Protein AF-A0A961G5J8-F1 (afdb_monomer)

Nearest PDB structures (foldseek):
  2c0l-assembly1_B  TM=6.016E-01  e=2.120E-02  Homo sapiens
  4nss-assembly1_A  TM=5.810E-01  e=3.432E-02  Mycolicibacterium smegmatis MC2 155
  4nss-assembly2_B  TM=5.808E-01  e=4.841E-02  Mycolicibacterium smegmatis MC2 155
  2nsf-assembly1_A  TM=6.928E-01  e=4.086E-01  Corynebacterium glutamicum
  2nsg-assembly1_A  TM=6.894E-01  e=4.689E-01  Corynebacterium glutamicum

Sequence (98 aa):
MEVGFAAAGHVRGLRWVFAAKNLPALRVVAAETGQDFAIGHAEPSAAVTAPSFELLRGIGGRRTRSEMLAWDWAGDGDPFVDSMLLPHFRMRTETLGE

pLDDT: mean 93.56, std 5.25, range [60.34, 98.44]

Solvent-accessible surface area (backbone atoms only — not comparable to full-atom values): 5547 Å² total; per-residue (Å²): 132,60,57,58,61,53,23,54,52,54,51,57,63,30,29,61,55,31,60,77,66,71,50,76,13,36,33,40,31,26,60,87,78,66,48,75,45,63,31,51,88,62,79,56,72,24,35,38,40,40,46,29,66,54,47,40,34,40,27,62,26,66,30,22,65,69,63,60,63,68,43,54,57,52,62,74,53,78,90,43,60,90,55,50,43,44,87,94,52,53,75,31,94,61,79,81,87,124

Secondary structure (DSSP, 8-state):
--HHHHHHHHHHHTHHHHHHTTPPEEEEEETTT--EEEESSS-EEEEEEE-HHHHHHHHTT-SBHHHHHTSEEES--HHHHTT-SPTT---BSS----

Radius of gyration: 12.15 Å; Cα contacts (8 Å, |Δi|>4): 172; chains: 1; bounding box: 30×30×34 Å

Structure (mmCIF, N/CA/C/O backbone):
data_AF-A0A961G5J8-F1
#
_entry.id   AF-A0A961G5J8-F1
#
loop_
_atom_site.group_PDB
_atom_site.id
_atom_site.type_symbol
_atom_site.label_atom_id
_atom_site.label_alt_id
_atom_site.label_comp_id
_atom_site.label_asym_id
_atom_site.label_entity_id
_atom_site.label_seq_id
_atom_site.pdbx_PDB_ins_code
_atom_site.Cartn_x
_atom_site.Cartn_y
_atom_site.Cartn_z
_atom_site.occupancy
_atom_site.B_iso_or_equiv
_atom_site.auth_seq_id
_atom_site.auth_comp_id
_atom_site.auth_asym_id
_atom_site.auth_atom_id
_atom_site.pdbx_PDB_model_num
ATOM 1 N N . MET A 1 1 ? -10.395 18.890 1.919 1.00 60.34 1 MET A N 1
ATOM 2 C CA . MET A 1 1 ? -9.735 18.036 0.910 1.00 60.34 1 MET A CA 1
ATOM 3 C C . MET A 1 1 ? -10.545 16.760 0.824 1.00 60.34 1 MET A C 1
ATOM 5 O O . MET A 1 1 ? -10.921 16.249 1.869 1.00 60.34 1 MET A O 1
ATOM 9 N N . GLU A 1 2 ? -10.897 16.324 -0.378 1.00 86.31 2 GLU A N 1
ATOM 10 C CA . GLU A 1 2 ? -11.665 15.093 -0.593 1.00 86.31 2 GLU A CA 1
ATOM 11 C C . GLU A 1 2 ? -10.754 13.878 -0.314 1.00 86.31 2 GLU A C 1
ATOM 13 O O . GLU A 1 2 ? -9.555 13.927 -0.605 1.00 86.31 2 GLU A O 1
ATOM 18 N N . VAL A 1 3 ? -11.274 12.848 0.361 1.00 85.81 3 VAL A N 1
ATOM 19 C CA . VAL A 1 3 ? -10.458 11.743 0.905 1.00 85.81 3 VAL A CA 1
ATOM 20 C C . VAL A 1 3 ? -9.822 10.930 -0.225 1.00 85.81 3 VAL A C 1
ATOM 22 O O . VAL A 1 3 ? -8.643 10.586 -0.121 1.00 85.81 3 VAL A O 1
ATOM 25 N N . GLY A 1 4 ? -10.549 10.707 -1.325 1.00 84.56 4 GLY A N 1
ATOM 26 C CA . GLY A 1 4 ? -10.024 10.049 -2.522 1.00 84.56 4 GLY A CA 1
ATOM 27 C C . GLY A 1 4 ? -8.839 10.807 -3.120 1.00 84.56 4 GLY A C 1
ATOM 28 O O . GLY A 1 4 ? -7.782 10.224 -3.372 1.00 84.56 4 GLY A O 1
ATOM 29 N N . PHE A 1 5 ? -8.947 12.134 -3.246 1.00 86.19 5 PHE A N 1
ATOM 30 C CA . PHE A 1 5 ? -7.831 12.975 -3.695 1.00 86.19 5 PHE A CA 1
ATOM 31 C C . PHE A 1 5 ? -6.580 12.850 -2.806 1.00 86.19 5 PHE A C 1
ATOM 33 O O . PHE A 1 5 ? -5.462 12.743 -3.317 1.00 86.19 5 PHE A O 1
ATOM 40 N N . ALA A 1 6 ? -6.746 12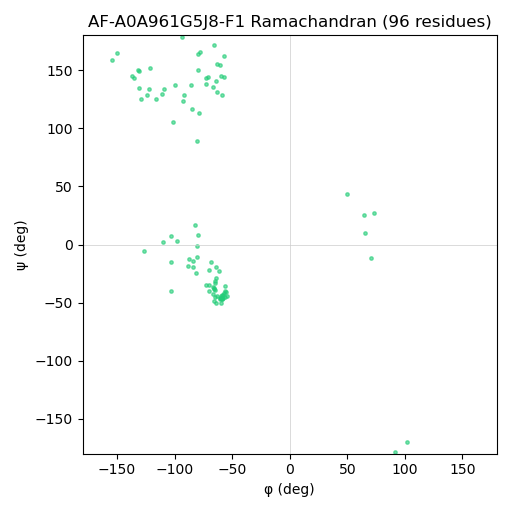.843 -1.482 1.00 88.69 6 ALA A N 1
ATOM 41 C CA . ALA A 1 6 ? -5.623 12.694 -0.560 1.00 88.69 6 ALA A CA 1
ATOM 42 C C . ALA A 1 6 ? -4.973 11.299 -0.674 1.00 88.69 6 ALA A C 1
ATOM 44 O O . ALA A 1 6 ? -3.744 11.193 -0.732 1.00 88.69 6 ALA A O 1
ATOM 45 N N . ALA A 1 7 ? -5.784 10.238 -0.771 1.00 91.06 7 ALA A N 1
ATOM 46 C CA . ALA A 1 7 ? -5.310 8.866 -0.958 1.00 91.06 7 ALA A CA 1
ATOM 47 C C . ALA A 1 7 ? -4.504 8.723 -2.257 1.00 91.06 7 ALA A C 1
ATOM 49 O O . ALA A 1 7 ? -3.397 8.182 -2.249 1.00 91.06 7 ALA A O 1
ATOM 50 N N . ALA A 1 8 ? -4.997 9.303 -3.354 1.00 89.06 8 ALA A N 1
ATOM 51 C CA . ALA A 1 8 ? -4.287 9.353 -4.629 1.00 89.06 8 ALA A CA 1
ATOM 52 C C . ALA A 1 8 ? -2.907 10.022 -4.501 1.00 89.06 8 ALA A C 1
ATOM 54 O O . ALA A 1 8 ? -1.923 9.554 -5.081 1.00 89.06 8 ALA A O 1
ATOM 55 N N . GLY A 1 9 ? -2.823 11.116 -3.735 1.00 91.38 9 GLY A N 1
ATOM 56 C CA . GLY A 1 9 ? -1.568 11.804 -3.430 1.00 91.38 9 GLY A CA 1
ATOM 57 C C . GLY A 1 9 ? -0.572 10.908 -2.690 1.00 91.38 9 GLY A C 1
ATOM 58 O O . GLY A 1 9 ? 0.585 10.813 -3.103 1.00 91.38 9 GLY A O 1
ATOM 59 N N . HIS A 1 10 ? -1.027 10.197 -1.653 1.00 93.62 10 HIS A N 1
ATOM 60 C CA . HIS A 1 10 ? -0.216 9.230 -0.905 1.00 93.62 10 HIS A CA 1
ATOM 61 C C . HIS A 1 10 ? 0.314 8.107 -1.804 1.00 93.62 10 HIS A C 1
ATOM 63 O O . HIS A 1 10 ? 1.520 7.872 -1.832 1.00 93.62 10 HIS A O 1
ATOM 69 N N . VAL A 1 11 ? -0.556 7.474 -2.599 1.00 94.12 11 VAL A N 1
ATOM 70 C CA . VAL A 1 11 ? -0.172 6.386 -3.515 1.00 94.12 11 VAL A CA 1
ATOM 71 C C . VAL A 1 11 ? 0.881 6.854 -4.523 1.00 94.12 11 VAL A C 1
ATOM 73 O O . VAL A 1 11 ? 1.909 6.203 -4.711 1.00 94.12 11 VAL A O 1
ATOM 76 N N . ARG A 1 12 ? 0.684 8.022 -5.146 1.00 92.06 12 ARG A N 1
ATOM 77 C CA . ARG A 1 12 ? 1.656 8.586 -6.101 1.00 92.06 12 ARG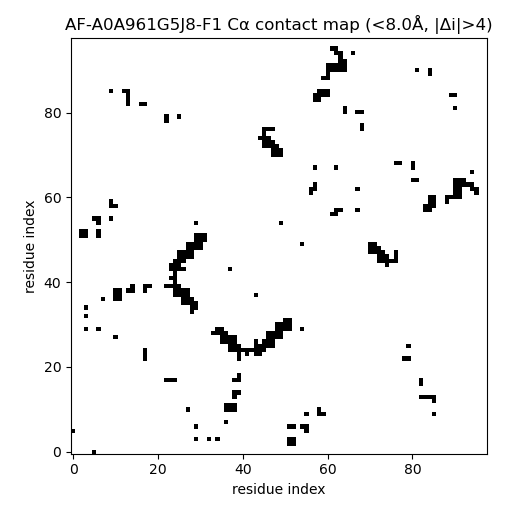 A CA 1
ATOM 78 C C . ARG A 1 12 ? 2.984 8.943 -5.435 1.00 92.06 12 ARG A C 1
ATOM 80 O O . ARG A 1 12 ? 4.028 8.793 -6.069 1.00 92.06 12 ARG A O 1
ATOM 87 N N . GLY A 1 13 ? 2.953 9.364 -4.171 1.00 93.00 13 GLY A N 1
ATOM 88 C CA . GLY A 1 13 ? 4.141 9.647 -3.369 1.00 93.00 13 GLY A CA 1
ATOM 89 C C . GLY A 1 13 ? 5.052 8.434 -3.157 1.00 93.00 13 GLY A C 1
ATOM 90 O O . GLY A 1 13 ? 6.247 8.615 -2.958 1.00 93.00 13 GLY A O 1
ATOM 91 N N . LEU A 1 14 ? 4.535 7.207 -3.273 1.00 95.31 14 LEU A N 1
ATOM 92 C CA . LEU A 1 14 ? 5.312 5.972 -3.106 1.00 95.31 14 LEU A CA 1
ATOM 93 C C . LEU A 1 14 ? 6.119 5.567 -4.345 1.00 95.31 14 LEU A C 1
ATOM 95 O O . LEU A 1 14 ? 6.978 4.692 -4.258 1.00 95.31 14 LEU A O 1
ATOM 99 N N . ARG A 1 15 ? 5.889 6.198 -5.505 1.00 94.50 15 ARG A N 1
ATOM 100 C CA . ARG A 1 15 ? 6.557 5.815 -6.764 1.00 94.50 15 ARG A CA 1
ATOM 101 C C . ARG A 1 15 ? 8.075 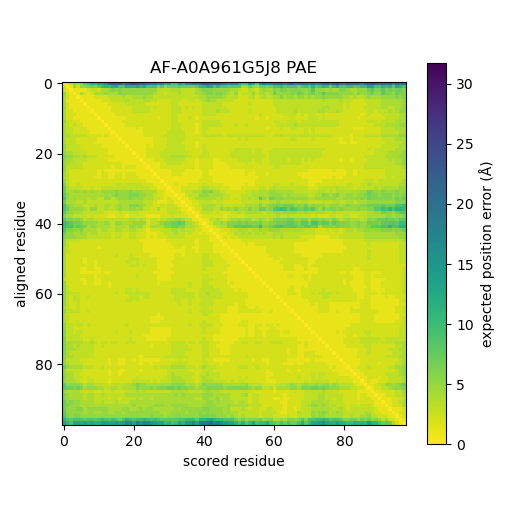5.846 -6.661 1.00 94.50 15 ARG A C 1
ATOM 103 O O . ARG A 1 15 ? 8.739 4.949 -7.171 1.00 94.50 15 ARG A O 1
ATOM 110 N N . TRP A 1 16 ? 8.621 6.850 -5.980 1.00 92.50 16 TRP A N 1
ATOM 111 C CA . TRP A 1 16 ? 10.063 6.942 -5.792 1.00 92.50 16 TRP A CA 1
ATOM 112 C C . TRP A 1 16 ? 10.587 5.853 -4.848 1.00 92.50 16 TRP A C 1
ATOM 114 O O . TRP A 1 16 ? 11.674 5.337 -5.081 1.00 92.50 16 TRP A O 1
ATOM 124 N N . VAL A 1 17 ? 9.816 5.466 -3.822 1.00 94.00 17 VAL A N 1
ATOM 125 C CA . VAL A 1 17 ? 10.185 4.399 -2.875 1.00 94.00 17 VAL A CA 1
ATOM 126 C C . VAL A 1 17 ? 10.270 3.065 -3.608 1.00 94.00 17 VAL A C 1
ATOM 128 O O . VAL A 1 17 ? 11.249 2.338 -3.455 1.00 94.00 17 VAL A O 1
ATOM 131 N N . PHE A 1 18 ? 9.278 2.773 -4.453 1.00 95.00 18 PHE A N 1
ATOM 132 C CA . PHE A 1 18 ? 9.258 1.565 -5.277 1.00 95.00 18 PHE A CA 1
ATOM 133 C C . PHE A 1 18 ? 10.418 1.543 -6.271 1.00 95.00 18 PHE A C 1
ATOM 135 O O . PHE A 1 18 ? 11.112 0.533 -6.367 1.00 95.00 18 PHE A O 1
ATOM 142 N N . ALA A 1 19 ? 10.684 2.666 -6.944 1.00 93.81 19 ALA A N 1
ATOM 143 C CA . ALA A 1 19 ? 11.824 2.788 -7.848 1.00 93.81 19 ALA A CA 1
ATOM 144 C C . ALA A 1 19 ? 13.165 2.581 -7.120 1.00 93.81 19 ALA A C 1
ATOM 146 O O . ALA A 1 19 ? 14.000 1.808 -7.579 1.00 93.81 19 ALA A O 1
ATOM 147 N N . ALA A 1 20 ? 13.358 3.210 -5.956 1.00 93.75 20 ALA A N 1
ATOM 148 C CA . ALA A 1 20 ? 14.590 3.100 -5.172 1.00 93.75 20 ALA A CA 1
ATOM 149 C C . ALA A 1 20 ? 14.849 1.679 -4.645 1.00 93.75 20 ALA A C 1
ATOM 151 O O . ALA A 1 20 ? 16.000 1.295 -4.446 1.00 93.75 20 ALA A O 1
ATOM 152 N N . LYS A 1 21 ? 13.788 0.898 -4.417 1.00 93.19 21 LYS A N 1
ATOM 153 C CA . LYS A 1 21 ? 13.855 -0.490 -3.940 1.00 93.19 21 LYS A CA 1
ATOM 154 C C . LYS A 1 21 ? 13.741 -1.531 -5.056 1.00 93.19 21 LYS A C 1
ATOM 156 O O . LYS A 1 21 ? 13.729 -2.720 -4.755 1.00 93.19 21 LYS A O 1
ATOM 161 N N . ASN A 1 22 ? 13.659 -1.097 -6.317 1.00 93.56 22 ASN A N 1
ATOM 162 C CA . ASN A 1 22 ? 13.444 -1.957 -7.480 1.00 93.56 22 ASN A CA 1
ATOM 163 C C . ASN A 1 22 ? 12.252 -2.921 -7.299 1.00 93.56 22 ASN A C 1
ATOM 165 O O . ASN A 1 22 ? 12.346 -4.113 -7.596 1.00 93.56 22 ASN A O 1
ATOM 169 N N . LEU A 1 23 ? 11.146 -2.407 -6.753 1.00 95.12 23 LEU A N 1
ATOM 170 C CA . LEU A 1 23 ? 9.934 -3.192 -6.535 1.00 95.12 23 LEU A CA 1
ATOM 171 C C . LEU A 1 23 ? 9.121 -3.330 -7.829 1.00 95.12 23 LEU A C 1
ATOM 173 O O . LEU A 1 23 ? 9.122 -2.405 -8.651 1.00 95.12 23 LEU A O 1
ATOM 177 N N . PRO A 1 24 ? 8.380 -4.442 -7.997 1.00 95.62 24 PRO A N 1
ATOM 178 C CA . PRO A 1 24 ? 7.387 -4.566 -9.056 1.00 95.62 24 PRO A CA 1
ATOM 179 C C . PRO A 1 24 ? 6.335 -3.455 -8.989 1.00 95.62 24 PRO A C 1
ATOM 181 O O . PRO A 1 24 ? 6.146 -2.805 -7.957 1.00 95.62 24 PRO A O 1
ATOM 184 N N . ALA A 1 25 ? 5.615 -3.247 -10.089 1.00 95.88 25 ALA A N 1
ATOM 185 C CA . ALA A 1 25 ? 4.491 -2.326 -10.072 1.00 95.88 25 ALA A CA 1
ATOM 186 C C . ALA A 1 25 ? 3.315 -2.909 -9.266 1.00 95.88 25 ALA A C 1
ATOM 188 O O . ALA A 1 25 ? 3.053 -4.112 -9.304 1.00 95.88 25 ALA A O 1
ATOM 189 N N . LEU A 1 26 ? 2.596 -2.038 -8.559 1.00 97.62 26 LEU A N 1
ATOM 190 C CA . LEU A 1 26 ? 1.404 -2.368 -7.778 1.00 97.62 26 LEU A CA 1
ATOM 191 C C . LEU A 1 26 ? 0.242 -1.497 -8.239 1.00 97.62 26 LEU A C 1
ATOM 193 O O . LEU A 1 26 ? 0.358 -0.269 -8.270 1.00 97.62 26 LEU A O 1
ATOM 197 N N . ARG A 1 27 ? -0.890 -2.123 -8.550 1.00 97.31 27 ARG A N 1
ATOM 198 C CA . ARG A 1 27 ? -2.156 -1.430 -8.786 1.00 97.31 27 ARG A CA 1
ATOM 199 C C . ARG A 1 27 ? -2.876 -1.199 -7.457 1.00 97.31 27 ARG A C 1
ATOM 201 O O . ARG A 1 27 ? -2.931 -2.090 -6.617 1.00 97.31 27 ARG A O 1
ATOM 208 N N . VAL A 1 28 ? -3.436 -0.016 -7.260 1.00 97.31 28 VAL A N 1
ATOM 209 C CA . VAL A 1 28 ? -4.167 0.374 -6.052 1.00 97.31 28 VAL A CA 1
ATOM 210 C C . VAL A 1 28 ? -5.508 0.950 -6.470 1.00 97.31 28 VAL A C 1
ATOM 212 O O . VAL A 1 28 ? -5.552 1.907 -7.242 1.00 97.31 28 VAL A O 1
ATOM 215 N N . VAL A 1 29 ? -6.588 0.392 -5.931 1.00 96.69 29 VAL A N 1
ATOM 216 C CA . VAL A 1 29 ? -7.959 0.810 -6.223 1.00 96.69 29 VAL A CA 1
ATOM 217 C C . VAL A 1 29 ? -8.614 1.349 -4.954 1.00 96.69 29 VAL A C 1
ATOM 219 O O . VAL A 1 29 ? -8.670 0.671 -3.927 1.00 96.69 29 VAL A O 1
ATOM 222 N N . ALA A 1 30 ? -9.123 2.576 -5.030 1.00 95.31 30 ALA A N 1
ATOM 223 C CA . ALA A 1 30 ? -9.988 3.146 -4.005 1.00 95.31 30 ALA A CA 1
ATOM 224 C C . ALA A 1 30 ? -11.408 2.586 -4.171 1.00 95.31 30 ALA A C 1
ATOM 226 O O . ALA A 1 30 ? -12.073 2.861 -5.172 1.00 95.31 30 ALA A O 1
ATOM 227 N N . ALA A 1 31 ? -11.864 1.786 -3.207 1.00 94.00 31 ALA A N 1
ATOM 228 C CA . ALA A 1 31 ? -13.067 0.962 -3.339 1.00 94.00 31 ALA A CA 1
ATOM 229 C C . ALA A 1 31 ? -14.343 1.772 -3.637 1.00 94.00 31 ALA A C 1
ATOM 231 O O . ALA A 1 31 ? -15.142 1.390 -4.487 1.00 94.00 31 ALA A O 1
ATOM 232 N N . GLU A 1 32 ? -14.537 2.895 -2.948 1.00 92.50 32 GLU A N 1
ATOM 233 C CA . GLU A 1 32 ? -15.771 3.679 -3.008 1.00 92.50 32 GLU A CA 1
ATOM 234 C C . GLU A 1 32 ? -15.862 4.605 -4.227 1.00 92.50 32 GLU A C 1
ATOM 236 O O . GLU A 1 32 ? -16.963 4.948 -4.654 1.00 92.50 32 GLU A O 1
ATOM 241 N N . THR A 1 33 ? -14.725 5.008 -4.803 1.00 87.19 33 THR A N 1
ATOM 242 C CA . THR A 1 33 ? -14.684 5.880 -5.990 1.00 87.19 33 THR A CA 1
ATOM 243 C C . THR A 1 33 ? -14.368 5.117 -7.274 1.00 87.19 33 THR A C 1
ATOM 245 O O . THR A 1 33 ? -14.536 5.663 -8.365 1.00 87.19 33 THR A O 1
ATOM 248 N N . GLY A 1 34 ? -13.870 3.881 -7.164 1.00 88.56 34 GLY A N 1
ATOM 249 C CA . GLY A 1 34 ? -13.321 3.110 -8.279 1.00 88.56 34 GLY A CA 1
ATOM 250 C C . GLY A 1 34 ? -12.052 3.725 -8.874 1.00 88.56 34 GLY A C 1
ATOM 251 O O . GLY A 1 34 ? -11.616 3.306 -9.946 1.00 88.56 34 GLY A O 1
ATOM 252 N N . GLN A 1 35 ? -11.467 4.739 -8.224 1.00 90.25 35 GLN A N 1
ATOM 253 C CA . GLN A 1 35 ? -10.252 5.368 -8.720 1.00 90.25 35 GLN A CA 1
ATOM 254 C C . GLN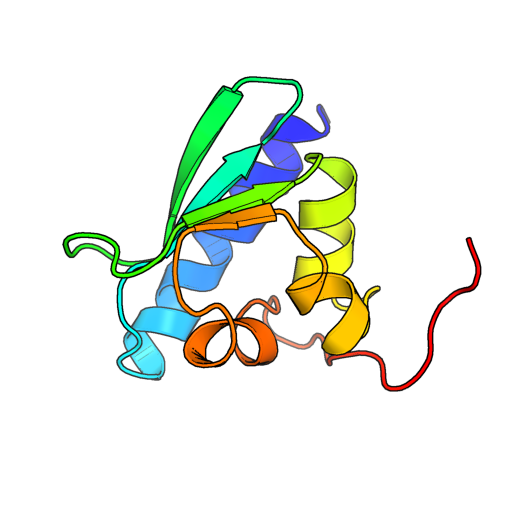 A 1 35 ? -9.089 4.389 -8.657 1.00 90.25 35 GLN A C 1
ATOM 256 O O . GLN A 1 35 ? -8.876 3.711 -7.654 1.00 90.25 35 GLN A O 1
ATOM 261 N N . ASP A 1 36 ? -8.324 4.375 -9.738 1.00 92.38 36 ASP A N 1
ATOM 262 C CA . ASP A 1 36 ? -7.277 3.403 -9.984 1.00 92.38 36 ASP A CA 1
ATOM 263 C C . ASP A 1 36 ? -5.934 4.104 -10.180 1.00 92.38 36 ASP A C 1
ATOM 265 O O . ASP A 1 36 ? -5.812 5.109 -10.895 1.00 92.38 36 ASP A O 1
ATOM 269 N N . PHE A 1 37 ? -4.917 3.576 -9.513 1.00 89.50 37 PHE A N 1
ATOM 270 C CA . PHE A 1 37 ? -3.578 4.122 -9.483 1.00 89.50 37 PHE A CA 1
ATOM 271 C C . PHE A 1 37 ? -2.556 2.999 -9.623 1.00 89.50 37 PHE A C 1
ATOM 273 O O . PHE A 1 37 ? -2.703 1.933 -9.042 1.00 89.50 37 PHE A O 1
ATOM 280 N N . ALA A 1 38 ? -1.450 3.277 -10.306 1.00 91.75 38 ALA A N 1
ATOM 281 C CA . ALA A 1 38 ? -0.278 2.412 -10.282 1.00 91.75 38 ALA A CA 1
ATOM 282 C C . ALA A 1 38 ? 0.873 3.074 -9.511 1.00 91.75 38 ALA A C 1
ATOM 284 O O . ALA A 1 38 ? 1.207 4.255 -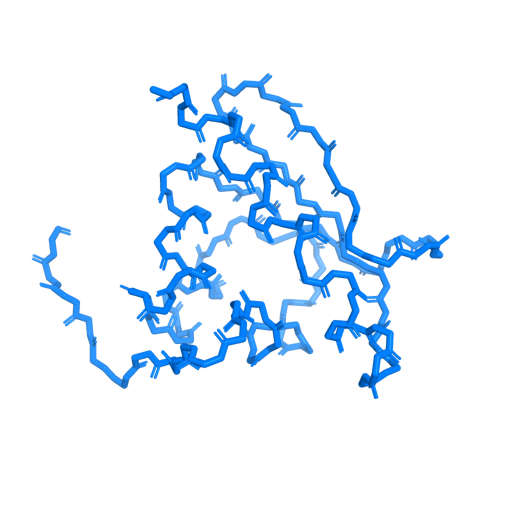9.735 1.00 91.75 38 ALA A O 1
ATOM 285 N N . ILE A 1 39 ? 1.491 2.289 -8.631 1.00 93.94 39 ILE A N 1
ATOM 286 C CA . ILE A 1 39 ? 2.819 2.541 -8.079 1.00 93.94 39 ILE A CA 1
ATOM 287 C C . ILE A 1 39 ? 3.817 1.800 -8.969 1.00 93.94 39 ILE A C 1
ATOM 289 O O . ILE A 1 39 ? 3.692 0.597 -9.166 1.00 93.94 39 ILE A O 1
ATOM 293 N N . GLY A 1 40 ? 4.795 2.516 -9.521 1.00 89.44 40 GLY A N 1
ATOM 294 C CA . GLY A 1 40 ? 5.674 1.994 -10.570 1.00 89.44 40 GLY A CA 1
ATOM 295 C C . GLY A 1 40 ? 5.151 2.275 -11.984 1.00 89.44 40 GLY A C 1
ATOM 296 O O . GLY A 1 40 ? 4.142 2.958 -12.165 1.00 89.44 40 GLY A O 1
ATOM 297 N N . HIS A 1 41 ? 5.898 1.800 -12.984 1.00 81.12 41 HIS A N 1
ATOM 298 C CA . HIS A 1 41 ? 5.677 2.109 -14.407 1.00 81.12 41 HIS A CA 1
ATOM 299 C C . HIS A 1 41 ? 5.546 0.869 -15.309 1.00 81.12 41 HIS A C 1
ATOM 301 O O . HIS A 1 41 ? 5.285 1.022 -16.499 1.00 81.12 41 HIS A O 1
ATOM 307 N N . ALA A 1 42 ? 5.751 -0.332 -14.765 1.00 88.44 42 ALA A N 1
ATOM 308 C CA . ALA A 1 42 ? 5.601 -1.597 -15.483 1.00 88.44 42 ALA A CA 1
ATOM 309 C C . ALA A 1 42 ? 4.188 -2.180 -15.302 1.00 88.44 42 ALA A C 1
ATOM 311 O O . ALA A 1 42 ? 3.373 -1.614 -14.570 1.00 88.44 42 ALA A O 1
ATOM 312 N N . GLU A 1 43 ? 3.921 -3.323 -15.939 1.00 91.31 43 GLU A N 1
ATOM 313 C CA . GLU A 1 43 ? 2.701 -4.096 -15.688 1.00 91.31 43 GLU A CA 1
ATOM 314 C C . GLU A 1 43 ? 2.630 -4.495 -14.199 1.00 91.31 43 GLU A C 1
ATOM 316 O O . GLU A 1 43 ? 3.623 -5.017 -13.671 1.00 91.31 43 GLU A O 1
ATOM 321 N N . PRO A 1 44 ? 1.512 -4.233 -13.495 1.00 95.44 44 PRO A N 1
ATOM 322 C CA . PRO A 1 44 ? 1.387 -4.576 -12.085 1.00 95.44 44 PRO A CA 1
ATOM 323 C C . PRO A 1 44 ? 1.463 -6.084 -11.840 1.00 95.44 44 PRO A C 1
ATOM 325 O O . PRO A 1 44 ? 0.747 -6.856 -12.471 1.00 95.44 44 PRO A O 1
ATOM 328 N N . SER A 1 45 ? 2.282 -6.511 -10.877 1.00 96.12 45 SER A N 1
ATOM 329 C CA . SER A 1 45 ? 2.341 -7.927 -10.476 1.00 96.12 45 SER A CA 1
ATOM 330 C C . SER A 1 45 ? 1.313 -8.290 -9.401 1.00 96.12 45 SER A C 1
ATOM 332 O O . SER A 1 45 ? 1.112 -9.469 -9.120 1.00 96.12 45 SER A O 1
ATOM 334 N N . ALA A 1 46 ? 0.683 -7.287 -8.787 1.00 97.62 46 ALA A N 1
ATOM 335 C CA . ALA A 1 46 ? -0.429 -7.433 -7.857 1.00 97.62 46 ALA A CA 1
ATOM 336 C C . ALA A 1 46 ? -1.348 -6.205 -7.931 1.00 97.62 46 ALA A C 1
ATOM 338 O O . ALA A 1 46 ? -0.968 -5.145 -8.451 1.00 97.62 46 ALA A O 1
ATOM 339 N N . ALA A 1 47 ? -2.548 -6.344 -7.376 1.00 97.94 47 ALA A N 1
ATOM 340 C CA . ALA A 1 47 ? -3.470 -5.247 -7.134 1.00 97.94 47 ALA A CA 1
ATOM 341 C C . ALA A 1 47 ? -3.999 -5.298 -5.699 1.00 97.94 47 ALA A C 1
ATOM 343 O O . ALA A 1 47 ? -4.161 -6.381 -5.144 1.00 97.94 47 ALA A O 1
ATOM 344 N N . VAL A 1 48 ? -4.303 -4.139 -5.120 1.00 98.06 48 VAL A N 1
ATOM 345 C CA . VAL A 1 48 ? -4.999 -4.045 -3.834 1.00 98.06 48 VAL A CA 1
ATOM 346 C C . VAL A 1 48 ? -6.161 -3.071 -3.909 1.00 98.06 48 VAL A C 1
ATOM 348 O O . VAL A 1 48 ? -6.019 -1.959 -4.424 1.00 98.06 48 VAL A O 1
ATOM 351 N N . THR A 1 49 ? -7.300 -3.482 -3.364 1.00 98.00 49 THR A N 1
ATOM 352 C CA . THR A 1 49 ? -8.492 -2.651 -3.213 1.00 98.00 49 THR A CA 1
ATOM 353 C C . THR A 1 49 ? -8.724 -2.363 -1.734 1.00 98.00 49 THR A C 1
ATOM 355 O O . THR A 1 49 ? -8.729 -3.265 -0.896 1.00 98.00 49 THR A O 1
ATOM 358 N N . ALA A 1 50 ? -8.914 -1.092 -1.391 1.00 97.12 50 ALA A N 1
ATOM 359 C CA . ALA A 1 50 ? -9.265 -0.678 -0.036 1.00 97.12 50 ALA A CA 1
ATOM 360 C C . ALA A 1 50 ? -10.011 0.666 -0.056 1.00 97.12 50 ALA A C 1
ATOM 362 O O . ALA A 1 50 ? -9.877 1.427 -1.019 1.00 97.12 50 ALA A O 1
ATOM 363 N N . PRO A 1 51 ? -10.783 0.996 0.996 1.00 96.06 51 PRO A N 1
ATOM 364 C CA . PRO A 1 51 ? -11.369 2.325 1.127 1.00 96.06 51 PRO A CA 1
ATOM 365 C C . PRO A 1 51 ? -10.296 3.421 1.102 1.00 96.06 51 PRO A C 1
ATOM 367 O O . PRO A 1 51 ? -9.226 3.241 1.691 1.00 96.06 51 PRO A O 1
ATOM 370 N N . SER A 1 52 ? -10.570 4.590 0.513 1.00 95.81 52 SER A N 1
ATOM 371 C CA . SER A 1 52 ? -9.574 5.680 0.432 1.00 95.81 52 SER A CA 1
ATOM 372 C C . SER A 1 52 ? -9.041 6.085 1.806 1.00 95.81 52 SER A C 1
ATOM 374 O O . SER A 1 52 ? -7.857 6.389 1.965 1.00 95.81 52 SER A O 1
ATOM 376 N N . PHE A 1 53 ? -9.902 6.058 2.827 1.00 94.75 53 PHE A N 1
ATOM 377 C CA . PHE A 1 53 ? -9.500 6.355 4.200 1.00 94.75 53 PHE A CA 1
ATOM 378 C C . PHE A 1 53 ? -8.539 5.305 4.779 1.00 94.75 53 PHE A C 1
ATOM 380 O O . PHE A 1 53 ? -7.585 5.659 5.472 1.00 94.75 53 PHE A O 1
ATOM 387 N N . GLU A 1 54 ? -8.728 4.027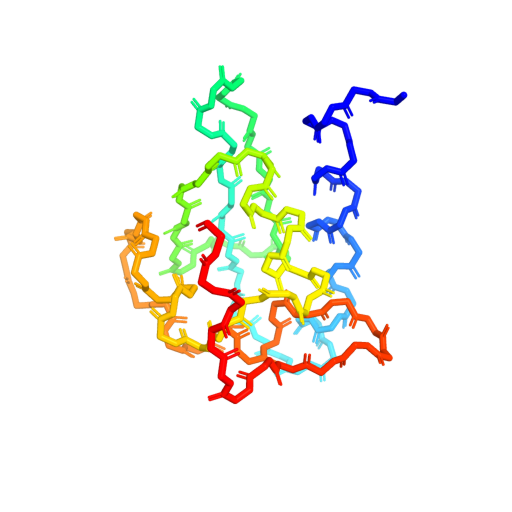 4.446 1.00 96.25 54 GLU A N 1
ATOM 388 C CA . GLU A 1 54 ? -7.809 2.959 4.847 1.00 96.25 54 GLU A CA 1
ATOM 389 C C . GLU A 1 54 ? -6.474 3.055 4.111 1.00 96.25 54 GLU A C 1
ATOM 391 O O . GLU A 1 54 ? -5.425 2.936 4.745 1.00 96.25 54 GLU A O 1
ATOM 396 N N . LEU A 1 55 ? -6.488 3.393 2.817 1.00 96.31 55 LEU A N 1
ATOM 397 C CA . LEU A 1 55 ? -5.271 3.685 2.055 1.00 96.31 55 LEU A CA 1
ATOM 398 C C . LEU A 1 55 ? -4.479 4.837 2.692 1.00 96.31 55 LEU A C 1
ATOM 400 O O . LEU A 1 55 ? -3.273 4.715 2.904 1.00 96.31 55 LEU A O 1
ATOM 404 N N . LEU A 1 56 ? -5.148 5.934 3.068 1.00 95.56 56 LEU A N 1
ATOM 405 C CA . LEU A 1 56 ? -4.514 7.056 3.768 1.00 95.56 56 LEU A CA 1
ATOM 406 C C . LEU A 1 56 ? -3.869 6.629 5.083 1.00 95.56 56 LEU A C 1
ATOM 408 O O . LEU A 1 56 ? -2.726 7.002 5.354 1.00 95.56 56 LEU A O 1
ATOM 412 N N . ARG A 1 57 ? -4.593 5.854 5.894 1.00 95.88 57 ARG A N 1
ATOM 413 C CA . ARG A 1 57 ? -4.108 5.374 7.187 1.00 95.88 57 ARG A CA 1
ATOM 4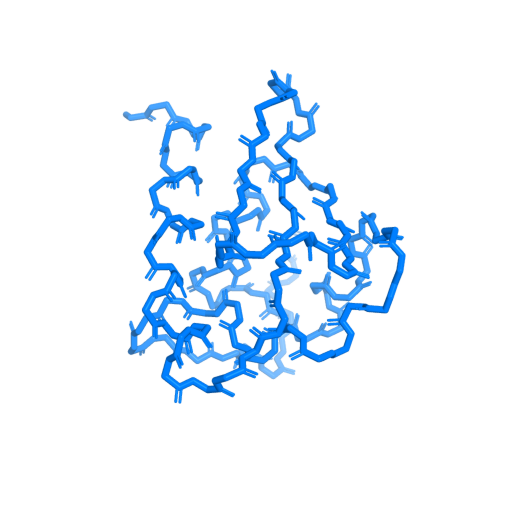14 C C . ARG A 1 57 ? -2.934 4.419 7.043 1.00 95.88 57 ARG A C 1
ATOM 416 O O . ARG A 1 57 ? -1.943 4.597 7.744 1.00 95.88 57 ARG A O 1
ATOM 423 N N . GLY A 1 58 ? -3.038 3.418 6.174 1.00 96.81 58 GLY A N 1
ATOM 424 C CA . GLY A 1 58 ? -1.981 2.429 5.987 1.00 96.81 58 GLY A CA 1
ATOM 425 C C . GLY A 1 58 ? -0.716 3.071 5.439 1.00 96.81 58 GLY A C 1
ATOM 426 O O . GLY A 1 58 ? 0.337 2.974 6.066 1.00 96.81 58 GLY A O 1
ATOM 427 N N . ILE A 1 59 ? -0.842 3.852 4.362 1.00 96.56 59 ILE A N 1
ATOM 428 C CA . ILE A 1 59 ? 0.297 4.549 3.757 1.00 96.56 59 ILE A CA 1
ATOM 429 C C . ILE A 1 59 ? 0.893 5.609 4.701 1.00 96.56 59 ILE A C 1
ATOM 431 O O . ILE A 1 59 ? 2.103 5.842 4.710 1.00 96.56 59 ILE A O 1
ATOM 435 N N . GLY A 1 60 ? 0.063 6.223 5.546 1.00 96.00 60 GLY A N 1
ATOM 436 C CA . GLY A 1 60 ? 0.482 7.152 6.598 1.00 96.00 60 GLY A CA 1
ATOM 437 C C . GLY A 1 60 ? 1.032 6.492 7.870 1.00 96.00 60 GLY A C 1
ATOM 438 O O . GLY A 1 60 ? 1.222 7.186 8.866 1.00 96.00 60 GLY A O 1
ATOM 439 N N . GLY A 1 61 ? 1.252 5.172 7.890 1.00 95.75 61 GLY A N 1
ATOM 440 C CA . GLY A 1 61 ? 1.845 4.471 9.035 1.00 95.75 61 GLY A CA 1
ATOM 441 C C . GLY A 1 61 ? 0.925 4.319 10.247 1.00 95.75 61 GLY A C 1
ATOM 442 O O . GLY A 1 61 ? 1.400 4.233 11.376 1.00 95.75 61 GLY A O 1
ATOM 443 N N . ARG A 1 62 ? -0.397 4.297 10.045 1.00 96.62 62 ARG A N 1
ATOM 444 C CA . ARG A 1 62 ? -1.414 4.057 11.090 1.00 96.62 62 ARG A CA 1
ATOM 445 C C . ARG A 1 62 ? -2.006 2.644 11.063 1.00 96.62 62 ARG A C 1
ATOM 447 O O . ARG A 1 62 ? -2.967 2.388 11.787 1.00 96.62 62 ARG A O 1
ATOM 454 N N . ARG A 1 63 ? -1.463 1.751 10.233 1.00 97.25 63 ARG A N 1
ATOM 455 C CA . ARG A 1 63 ? -1.813 0.326 10.195 1.00 97.25 63 ARG A CA 1
ATOM 456 C C . ARG A 1 63 ? -0.590 -0.545 10.455 1.00 97.25 63 ARG A C 1
ATOM 458 O O . ARG A 1 63 ? 0.546 -0.127 10.208 1.00 97.25 63 ARG A O 1
ATOM 465 N N . THR A 1 64 ? -0.829 -1.730 10.999 1.00 97.69 64 THR A N 1
ATOM 466 C CA . THR A 1 64 ? 0.173 -2.7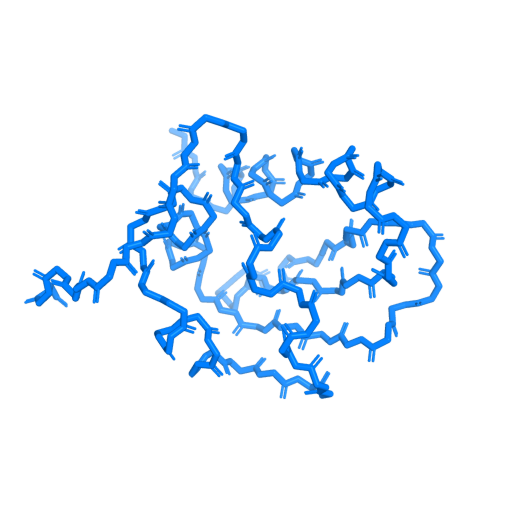91 11.085 1.00 97.69 64 THR A CA 1
ATOM 467 C C . THR A 1 64 ? 0.325 -3.491 9.738 1.00 97.69 64 THR A C 1
ATOM 469 O O . THR A 1 64 ? -0.535 -3.395 8.859 1.00 97.69 64 THR A O 1
ATOM 472 N N . ARG A 1 65 ? 1.404 -4.265 9.597 1.00 97.56 65 ARG A N 1
ATOM 473 C CA . ARG A 1 65 ? 1.631 -5.109 8.419 1.00 97.56 65 ARG A CA 1
ATOM 474 C C . ARG A 1 65 ? 0.475 -6.081 8.178 1.00 97.56 65 ARG A C 1
ATOM 476 O O . ARG A 1 65 ? 0.012 -6.216 7.052 1.00 97.56 65 ARG A O 1
ATOM 483 N N . SER A 1 66 ? -0.007 -6.733 9.238 1.00 97.25 66 SER A N 1
ATOM 484 C CA . SER A 1 66 ? -1.116 -7.687 9.151 1.00 97.25 66 SER A CA 1
ATOM 485 C C . SER A 1 66 ? -2.432 -7.019 8.756 1.00 97.25 66 SER A C 1
ATOM 487 O O . SER A 1 66 ? -3.173 -7.588 7.964 1.00 97.25 66 SER A O 1
ATOM 489 N N . GLU A 1 67 ? -2.706 -5.805 9.244 1.00 97.38 67 GLU A N 1
ATOM 490 C CA . GLU A 1 67 ? -3.894 -5.041 8.846 1.00 97.38 67 GLU A CA 1
ATOM 491 C C . GLU A 1 67 ? -3.849 -4.647 7.362 1.00 97.38 67 GLU A C 1
ATOM 493 O O . GLU A 1 67 ? -4.869 -4.716 6.685 1.00 97.38 67 GLU A O 1
ATOM 498 N N . MET A 1 68 ? -2.677 -4.273 6.835 1.00 97.94 68 MET A N 1
ATOM 499 C CA . MET A 1 68 ? -2.517 -3.942 5.411 1.00 97.94 68 MET A CA 1
ATOM 500 C C . MET A 1 68 ? -2.575 -5.180 4.504 1.00 97.94 68 MET A C 1
ATOM 502 O O . MET A 1 68 ? -3.108 -5.111 3.399 1.00 97.94 68 MET A O 1
ATOM 506 N N . LEU A 1 69 ? -2.064 -6.328 4.960 1.00 97.94 69 LEU A N 1
ATOM 507 C CA . LEU A 1 69 ? -2.190 -7.601 4.238 1.00 97.94 69 LEU A CA 1
ATOM 508 C C . LEU A 1 69 ? -3.620 -8.153 4.230 1.00 97.94 69 LEU A C 1
ATOM 510 O O . LEU A 1 69 ? -3.954 -8.941 3.355 1.00 97.94 69 LEU A O 1
ATOM 514 N N . AL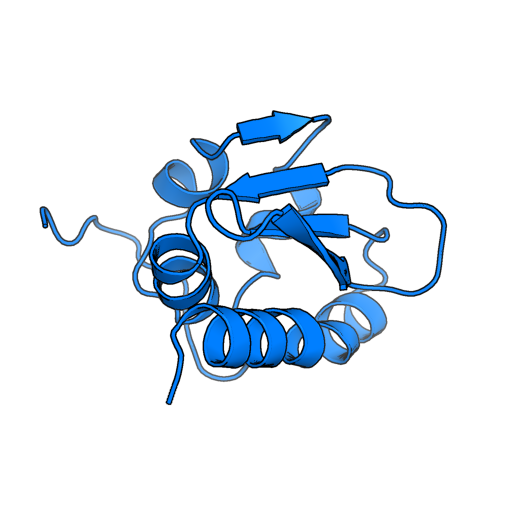A A 1 70 ? -4.461 -7.735 5.177 1.00 97.38 70 ALA A N 1
ATOM 515 C CA . ALA A 1 70 ? -5.869 -8.121 5.236 1.00 97.38 70 ALA A CA 1
ATOM 516 C C . ALA A 1 70 ? -6.773 -7.317 4.280 1.00 97.38 70 ALA A C 1
ATOM 518 O O . ALA A 1 70 ? -7.981 -7.554 4.246 1.00 97.38 70 ALA A O 1
ATOM 519 N N . TRP A 1 71 ? -6.223 -6.357 3.528 1.00 97.81 71 TRP A N 1
ATOM 520 C CA . TRP A 1 71 ? -6.944 -5.698 2.437 1.00 97.81 71 TRP A CA 1
ATOM 521 C C . TRP A 1 71 ? -7.266 -6.673 1.296 1.00 97.81 71 TRP A C 1
ATOM 523 O O . TRP A 1 71 ? -6.818 -7.818 1.281 1.00 97.81 71 TRP A O 1
ATOM 533 N N . ASP A 1 72 ? -8.067 -6.222 0.333 1.00 98.25 72 ASP A N 1
ATOM 534 C CA . ASP A 1 72 ? -8.487 -7.055 -0.792 1.00 98.25 72 ASP A CA 1
ATOM 535 C C . ASP A 1 72 ? -7.384 -7.113 -1.858 1.00 98.25 72 ASP A C 1
ATOM 537 O O . ASP A 1 72 ? -7.304 -6.265 -2.751 1.00 98.25 72 ASP A O 1
ATOM 541 N N . TRP A 1 73 ? -6.480 -8.082 -1.708 1.00 98.44 73 TRP A N 1
ATOM 542 C CA . TRP A 1 73 ? -5.352 -8.306 -2.606 1.00 98.44 73 TRP A CA 1
ATOM 543 C C . TRP A 1 73 ? -5.701 -9.290 -3.726 1.00 98.44 73 TRP A C 1
ATOM 545 O O . TRP A 1 73 ? -6.113 -10.424 -3.486 1.00 98.44 73 TRP A O 1
ATOM 555 N N . ALA A 1 74 ? -5.421 -8.889 -4.963 1.00 98.12 74 ALA A N 1
ATOM 556 C CA . ALA A 1 74 ? -5.302 -9.788 -6.101 1.00 98.12 74 ALA A CA 1
ATOM 557 C C . ALA A 1 74 ? -3.811 -10.013 -6.400 1.00 98.12 74 ALA A C 1
ATOM 559 O O . ALA A 1 74 ? -3.134 -9.133 -6.936 1.00 98.12 74 ALA A O 1
ATOM 560 N N . GLY A 1 75 ? -3.306 -11.196 -6.049 1.00 97.25 75 GLY A N 1
ATOM 561 C CA . GLY A 1 75 ? -1.878 -11.528 -6.093 1.00 97.25 75 GLY A CA 1
ATOM 562 C C . GLY A 1 75 ? -1.220 -11.477 -4.712 1.00 97.25 75 GLY A C 1
ATOM 563 O O . GLY A 1 75 ? -1.902 -11.391 -3.694 1.00 97.25 75 GLY A O 1
ATOM 564 N N . ASP A 1 76 ? 0.110 -11.565 -4.679 1.00 96.88 76 ASP A N 1
ATOM 565 C CA . ASP A 1 76 ? 0.884 -11.546 -3.433 1.00 96.88 76 ASP A CA 1
ATOM 566 C C . ASP A 1 76 ? 1.167 -10.106 -2.974 1.00 96.88 76 ASP A C 1
ATOM 568 O O . ASP A 1 76 ? 1.844 -9.347 -3.670 1.00 96.88 76 ASP A O 1
ATOM 572 N N . GLY A 1 77 ? 0.641 -9.729 -1.806 1.00 97.44 77 GLY A N 1
ATOM 573 C CA . GLY A 1 77 ? 0.851 -8.414 -1.197 1.00 97.44 77 GLY A CA 1
ATOM 574 C C . GLY A 1 77 ? 2.145 -8.285 -0.388 1.00 97.44 77 GLY A C 1
ATOM 575 O O . GLY A 1 77 ? 2.613 -7.167 -0.149 1.00 97.44 77 GLY A O 1
ATOM 576 N N . ASP A 1 78 ? 2.746 -9.406 0.019 1.00 97.00 78 ASP A N 1
ATOM 577 C CA . ASP A 1 78 ? 3.891 -9.451 0.935 1.00 97.00 78 ASP A CA 1
ATOM 578 C C . ASP A 1 78 ? 5.098 -8.601 0.476 1.00 97.00 78 ASP A C 1
ATOM 580 O O . ASP A 1 78 ? 5.632 -7.845 1.297 1.00 97.00 78 ASP A O 1
ATOM 584 N N . PRO A 1 79 ? 5.469 -8.576 -0.825 1.00 95.94 79 PRO A N 1
ATOM 585 C CA . PRO A 1 79 ? 6.598 -7.778 -1.313 1.00 95.94 79 PRO A CA 1
ATOM 586 C C . PRO A 1 79 ? 6.426 -6.261 -1.156 1.00 95.94 79 PRO A C 1
ATOM 588 O O . PRO A 1 79 ? 7.406 -5.513 -1.229 1.00 95.94 79 PRO A O 1
ATOM 591 N N . PHE A 1 80 ? 5.190 -5.782 -0.987 1.00 96.50 80 PHE A N 1
ATOM 592 C CA . PHE A 1 80 ? 4.864 -4.361 -1.084 1.00 96.50 80 PHE A CA 1
ATOM 593 C C . PHE A 1 80 ? 4.672 -3.691 0.264 1.00 96.50 80 PHE A C 1
ATOM 595 O O . PHE A 1 80 ? 5.101 -2.549 0.425 1.00 96.50 80 PHE A O 1
ATOM 602 N N . VAL A 1 81 ? 4.023 -4.367 1.217 1.00 95.81 81 VAL A N 1
ATOM 603 C CA . VAL A 1 81 ? 3.453 -3.726 2.415 1.00 95.81 81 VAL A CA 1
ATOM 604 C C . VAL A 1 81 ? 4.481 -2.908 3.197 1.00 95.81 81 VAL A C 1
ATOM 606 O O . VAL A 1 81 ? 4.221 -1.749 3.520 1.00 95.81 81 VAL A O 1
ATOM 609 N N . ASP A 1 82 ? 5.689 -3.433 3.399 1.00 93.06 82 ASP A N 1
ATOM 610 C CA . ASP A 1 82 ? 6.748 -2.732 4.144 1.00 93.06 82 ASP A CA 1
ATOM 611 C C . ASP A 1 82 ? 7.294 -1.489 3.410 1.00 93.06 82 ASP A C 1
ATOM 613 O O . ASP A 1 82 ? 7.966 -0.641 3.999 1.00 93.06 82 ASP A O 1
ATOM 617 N N . SER A 1 83 ? 7.002 -1.362 2.115 1.00 95.06 83 SER A N 1
ATOM 618 C CA . SER A 1 83 ? 7.383 -0.230 1.263 1.00 95.06 83 SER A CA 1
ATOM 619 C C . SER A 1 83 ? 6.194 0.639 0.847 1.00 95.06 83 SER A C 1
ATOM 621 O O . SER A 1 83 ? 6.382 1.625 0.136 1.00 95.06 83 SER A O 1
ATOM 623 N N . MET A 1 84 ? 4.985 0.328 1.323 1.00 94.19 84 MET A N 1
ATOM 624 C CA . MET A 1 84 ? 3.779 1.129 1.105 1.00 94.19 84 MET A CA 1
ATOM 625 C C . MET A 1 84 ? 3.652 2.305 2.082 1.00 94.19 84 MET A C 1
ATOM 627 O O . MET A 1 84 ? 2.577 2.872 2.218 1.00 94.19 84 MET A O 1
ATOM 631 N N . LEU A 1 85 ? 4.729 2.697 2.762 1.00 95.31 85 LEU A N 1
ATOM 632 C CA . LEU A 1 85 ? 4.739 3.809 3.707 1.00 95.31 85 LEU A CA 1
ATOM 633 C C . LEU A 1 85 ? 5.305 5.067 3.071 1.00 95.31 85 LEU A C 1
ATOM 635 O O . LEU A 1 85 ? 6.346 5.035 2.409 1.00 95.31 85 LEU A O 1
ATOM 639 N N . LEU A 1 86 ? 4.654 6.196 3.337 1.00 92.88 86 LEU A N 1
ATOM 640 C CA . LEU A 1 86 ? 5.245 7.480 3.010 1.00 92.88 86 LEU A CA 1
ATOM 641 C C . LEU A 1 86 ? 6.571 7.680 3.770 1.00 92.88 86 LEU A C 1
ATOM 643 O O . LEU A 1 86 ? 6.776 7.132 4.860 1.00 92.88 86 LEU A O 1
ATOM 647 N N . PRO A 1 87 ? 7.476 8.501 3.221 1.00 88.88 87 PRO A N 1
ATOM 648 C CA . PRO A 1 87 ? 8.788 8.733 3.810 1.00 88.88 87 PRO A CA 1
ATOM 649 C C . PRO A 1 87 ? 8.660 9.304 5.222 1.00 88.88 87 PRO A C 1
ATOM 651 O O . PRO A 1 87 ? 7.761 10.095 5.494 1.00 88.88 87 PRO A O 1
ATOM 654 N N . HIS A 1 88 ? 9.582 8.922 6.108 1.00 88.12 88 HIS A N 1
ATOM 655 C CA . HIS A 1 88 ? 9.618 9.298 7.532 1.00 88.12 88 HIS A CA 1
ATOM 656 C C . HIS A 1 88 ? 8.542 8.666 8.428 1.00 88.12 88 HIS A C 1
ATOM 658 O O . HIS A 1 88 ? 8.692 8.716 9.651 1.00 88.12 88 HIS A O 1
ATOM 664 N N . PHE A 1 89 ? 7.519 8.016 7.868 1.00 93.81 89 PHE A N 1
ATOM 665 C CA . PHE A 1 89 ? 6.636 7.160 8.654 1.00 93.81 89 PHE A CA 1
ATOM 666 C C . PHE A 1 89 ? 7.267 5.790 8.900 1.00 93.81 89 PHE A C 1
ATOM 668 O O . PHE A 1 89 ? 8.252 5.391 8.275 1.00 93.81 89 PHE A O 1
ATOM 675 N N . ARG A 1 90 ? 6.700 5.068 9.864 1.00 94.00 90 ARG A N 1
ATOM 676 C CA . ARG A 1 90 ? 7.087 3.702 10.212 1.00 94.00 90 ARG A CA 1
ATOM 677 C C . ARG A 1 90 ? 5.835 2.853 10.318 1.00 94.00 90 ARG A C 1
ATOM 679 O O . ARG A 1 90 ? 4.780 3.364 10.690 1.00 94.00 90 ARG A O 1
ATOM 686 N N . MET A 1 91 ? 5.970 1.567 10.012 1.00 95.56 91 MET A N 1
ATOM 687 C CA . MET A 1 91 ? 4.875 0.628 10.206 1.00 95.56 91 MET A CA 1
ATOM 688 C C . MET A 1 91 ? 4.560 0.525 11.695 1.00 95.56 91 MET A C 1
ATOM 690 O O . MET A 1 91 ? 5.479 0.499 12.521 1.00 95.56 91 MET A O 1
ATOM 694 N N . ARG A 1 92 ? 3.275 0.437 12.046 1.00 94.88 92 ARG A N 1
ATOM 695 C CA . ARG A 1 92 ? 2.911 0.126 13.425 1.00 94.88 92 ARG A CA 1
ATOM 696 C C . ARG A 1 92 ? 3.196 -1.336 13.735 1.00 94.88 92 ARG A C 1
ATOM 698 O O . ARG A 1 92 ? 2.956 -2.219 12.915 1.00 94.88 92 ARG A O 1
ATOM 705 N N . THR A 1 93 ? 3.638 -1.578 14.960 1.00 95.12 93 THR A N 1
ATOM 706 C CA . THR A 1 93 ? 3.757 -2.922 15.537 1.00 95.12 93 THR A CA 1
ATOM 707 C C . THR A 1 93 ? 2.469 -3.369 16.229 1.00 95.12 93 THR A C 1
ATOM 709 O O . THR A 1 93 ? 2.270 -4.559 16.431 1.00 95.12 93 THR A O 1
ATOM 712 N N . GLU A 1 94 ? 1.581 -2.427 16.560 1.00 96.00 94 GLU A N 1
ATOM 713 C CA . GLU A 1 94 ? 0.337 -2.664 17.298 1.00 96.00 94 GLU A CA 1
ATOM 714 C C . GLU A 1 94 ? -0.832 -1.917 16.648 1.00 96.00 94 GLU A C 1
ATOM 716 O O . GLU A 1 94 ? -0.659 -0.788 16.171 1.00 96.00 94 GLU A O 1
ATOM 721 N N . THR A 1 95 ? -2.018 -2.534 16.655 1.00 94.81 95 THR A N 1
ATOM 722 C CA . THR A 1 95 ? -3.256 -1.917 16.152 1.00 94.81 95 THR A CA 1
ATOM 723 C C . THR A 1 95 ? -3.637 -0.681 16.971 1.00 94.81 95 THR A C 1
ATOM 725 O O . THR A 1 95 ? -3.265 -0.549 18.137 1.00 94.81 95 THR A O 1
ATOM 728 N N . LEU A 1 96 ? -4.386 0.233 16.355 1.00 91.38 96 LEU A N 1
ATOM 729 C CA . LEU A 1 96 ? -4.992 1.367 17.056 1.00 91.38 96 LEU A CA 1
ATOM 730 C C . LEU A 1 96 ? -6.337 1.016 17.715 1.00 91.38 96 LEU A C 1
ATOM 732 O O . LEU A 1 96 ? -6.786 1.781 18.561 1.00 91.38 96 LEU A O 1
ATOM 736 N N . GLY A 1 97 ? -6.951 -0.125 17.366 1.00 83.69 97 GLY A N 1
ATOM 737 C CA . GLY A 1 97 ? -8.225 -0.568 17.954 1.00 83.69 97 GLY A CA 1
ATOM 738 C C . GLY A 1 97 ? -9.421 0.346 17.656 1.00 83.69 97 GLY A C 1
ATOM 739 O O . GLY A 1 97 ? -10.349 0.407 18.457 1.00 83.69 97 GLY A O 1
ATOM 740 N N . GLU A 1 98 ? -9.358 1.082 16.545 1.00 76.88 98 GLU A N 1
ATOM 741 C CA . GLU A 1 98 ? -10.383 2.029 16.074 1.00 76.88 98 GLU A CA 1
ATOM 742 C C . GLU A 1 98 ? -11.475 1.344 15.244 1.00 76.88 98 GLU A C 1
ATOM 744 O O . GLU A 1 98 ? -11.132 0.403 14.488 1.00 76.88 98 GLU A O 1
#

Mean predicted aligned error: 2.91 Å

Foldseek 3Di:
DDLLVVLQVLLQLLLVLCVVVVHAKEWEAAAPVRDIDIRYDDDHQKYFYDHSVVSNCQQQQQAALVRRQPTRMDHDCVRPSQSSHHPPHHHDPDHPPD